Protein AF-A0A2C6BKM5-F1 (afdb_monomer_lite)

pLDDT: mean 76.79, std 16.92, range [28.39, 97.19]

Structure (mmCIF, N/CA/C/O backbone):
data_AF-A0A2C6BKM5-F1
#
_entry.id   AF-A0A2C6BKM5-F1
#
loop_
_atom_site.group_PDB
_atom_site.id
_atom_site.type_symbol
_atom_site.label_atom_id
_atom_site.label_alt_id
_atom_site.label_comp_id
_atom_site.label_asym_id
_atom_site.label_entity_id
_atom_site.label_seq_id
_atom_site.pdbx_PDB_ins_code
_atom_site.Cartn_x
_atom_site.Cartn_y
_atom_site.Cartn_z
_atom_site.occupancy
_atom_site.B_iso_or_equiv
_atom_site.auth_seq_id
_atom_site.auth_comp_id
_atom_site.auth_asym_id
_atom_site.auth_atom_id
_atom_site.pdbx_PDB_model_num
ATOM 1 N N . MET A 1 1 ? 3.380 -10.364 4.685 1.00 28.39 1 MET A N 1
ATOM 2 C CA . MET A 1 1 ? 2.952 -9.059 5.226 1.00 28.39 1 MET A CA 1
ATOM 3 C C . MET A 1 1 ? 2.942 -8.086 4.066 1.00 28.39 1 MET A C 1
ATOM 5 O O . MET A 1 1 ? 3.994 -7.885 3.470 1.00 28.39 1 MET A O 1
ATOM 9 N N . ILE A 1 2 ? 1.762 -7.635 3.652 1.00 31.97 2 ILE A N 1
ATOM 10 C CA . ILE A 1 2 ? 1.596 -6.696 2.537 1.00 31.97 2 ILE A CA 1
ATOM 11 C C . ILE A 1 2 ? 1.411 -5.321 3.158 1.00 31.97 2 ILE A C 1
ATOM 13 O O . ILE A 1 2 ? 0.689 -5.175 4.141 1.00 31.97 2 ILE A O 1
ATOM 17 N N . PHE A 1 3 ? 2.166 -4.357 2.654 1.00 39.88 3 PHE A N 1
ATOM 18 C CA . PHE A 1 3 ? 2.299 -3.039 3.244 1.00 39.88 3 PHE A CA 1
ATOM 19 C C . PHE A 1 3 ? 1.402 -2.068 2.481 1.00 39.88 3 PHE A C 1
ATOM 21 O O . PHE A 1 3 ? 1.602 -1.851 1.289 1.00 39.88 3 PHE A O 1
ATOM 28 N N . LEU A 1 4 ? 0.394 -1.523 3.165 1.00 42.97 4 LEU A N 1
ATOM 29 C CA . LEU A 1 4 ? -0.419 -0.413 2.671 1.00 42.97 4 LEU A CA 1
ATOM 30 C C . LEU A 1 4 ? 0.480 0.822 2.536 1.00 42.97 4 LEU A C 1
ATOM 32 O O . LEU A 1 4 ? 0.843 1.439 3.537 1.00 42.97 4 LEU A O 1
ATOM 36 N N . HIS A 1 5 ? 0.843 1.177 1.308 1.00 40.72 5 HIS A N 1
ATOM 37 C CA . HIS A 1 5 ? 1.434 2.475 1.009 1.00 40.72 5 HIS A CA 1
ATOM 38 C C . HIS A 1 5 ? 0.288 3.459 0.735 1.00 40.72 5 HIS A C 1
ATOM 40 O O . HIS A 1 5 ? -0.560 3.195 -0.106 1.00 40.72 5 HIS A O 1
ATOM 46 N N . HIS A 1 6 ? 0.271 4.565 1.484 1.00 43.09 6 HIS A N 1
ATOM 47 C CA . HIS A 1 6 ? -0.683 5.684 1.421 1.00 43.09 6 HIS A CA 1
ATOM 48 C C . HIS A 1 6 ? -2.061 5.527 2.101 1.00 43.09 6 HIS A C 1
ATOM 50 O O . HIS A 1 6 ? -3.111 5.526 1.471 1.00 43.09 6 HIS A O 1
ATOM 56 N N . ILE A 1 7 ? -2.067 5.613 3.439 1.00 49.09 7 ILE A N 1
ATOM 57 C CA . ILE A 1 7 ? -3.109 6.361 4.175 1.00 49.09 7 ILE A CA 1
ATOM 58 C C . ILE A 1 7 ? -2.409 7.596 4.757 1.00 49.09 7 ILE A C 1
ATOM 60 O O . ILE A 1 7 ? -1.997 7.616 5.912 1.00 49.09 7 ILE A O 1
ATOM 64 N N . THR A 1 8 ? -2.149 8.607 3.927 1.00 42.31 8 THR A N 1
ATOM 65 C CA . THR A 1 8 ? -1.149 9.651 4.232 1.00 42.31 8 THR A CA 1
ATOM 66 C C . THR A 1 8 ? -1.538 10.687 5.288 1.00 42.31 8 THR A C 1
ATOM 68 O O . THR A 1 8 ? -0.750 11.593 5.541 1.00 42.31 8 THR A O 1
ATOM 71 N N . HIS A 1 9 ? -2.694 10.595 5.951 1.00 49.69 9 HIS A N 1
ATOM 72 C CA . HIS A 1 9 ? -3.070 11.587 6.963 1.00 49.69 9 HIS A CA 1
ATOM 73 C C . HIS A 1 9 ? -3.798 10.955 8.148 1.00 49.69 9 HIS A C 1
ATOM 75 O O . HIS A 1 9 ? -4.810 10.284 7.978 1.00 49.69 9 HIS A O 1
ATOM 81 N N . ILE A 1 10 ? -3.333 11.236 9.369 1.00 51.50 10 ILE A N 1
ATOM 82 C CA . ILE A 1 10 ? -4.006 10.844 10.622 1.00 51.50 10 ILE A CA 1
ATOM 83 C C . ILE A 1 10 ? -5.462 11.347 10.684 1.00 51.50 10 ILE A C 1
ATOM 85 O O . ILE A 1 10 ? -6.332 10.677 11.230 1.00 51.50 10 ILE A O 1
ATOM 89 N N . ASN A 1 11 ? -5.752 12.469 10.020 1.00 55.19 11 ASN A N 1
ATOM 90 C CA . ASN A 1 11 ? -7.106 13.005 9.859 1.00 55.19 11 ASN A CA 1
ATOM 91 C C . ASN A 1 11 ? -8.017 12.072 9.038 1.00 55.19 11 ASN A C 1
ATOM 93 O O . ASN A 1 11 ? -9.227 12.037 9.253 1.00 55.19 11 ASN A O 1
ATOM 97 N N . ASN A 1 12 ? -7.447 11.274 8.129 1.00 63.41 12 ASN A N 1
ATOM 98 C CA . ASN A 1 12 ? -8.197 10.266 7.381 1.00 63.41 12 ASN A CA 1
ATOM 99 C C . ASN A 1 12 ? -8.511 9.049 8.254 1.00 63.41 12 ASN A C 1
ATOM 101 O O . ASN A 1 12 ? -9.578 8.467 8.090 1.00 63.41 12 ASN A O 1
ATOM 105 N N . LEU A 1 13 ? -7.641 8.700 9.212 1.00 68.38 13 LEU A N 1
ATOM 106 C CA . LEU A 1 13 ? -7.896 7.601 10.145 1.00 68.38 13 LEU A CA 1
ATOM 107 C C . LEU A 1 13 ? -9.138 7.875 10.999 1.00 68.38 13 LEU A C 1
ATOM 109 O O . LEU A 1 13 ? -9.979 6.998 11.147 1.00 68.38 13 LEU A O 1
ATOM 113 N N . GLU A 1 14 ? -9.312 9.099 11.502 1.00 70.50 14 GLU A N 1
ATOM 114 C CA . GLU A 1 14 ? -10.520 9.450 12.257 1.00 70.50 14 GLU A CA 1
ATOM 115 C C . GLU A 1 14 ? -11.792 9.313 11.405 1.00 70.50 14 GLU A C 1
ATOM 117 O O . GLU A 1 14 ? -12.795 8.773 11.872 1.00 70.50 14 GLU A O 1
ATOM 122 N N . ASN A 1 15 ? -11.754 9.754 10.145 1.00 66.75 15 ASN A N 1
ATOM 123 C CA . ASN A 1 15 ? -12.884 9.606 9.226 1.00 66.75 15 ASN A CA 1
ATOM 124 C C . ASN A 1 15 ? -13.173 8.136 8.886 1.00 66.75 15 ASN A C 1
ATOM 126 O O . ASN A 1 15 ? -14.339 7.754 8.788 1.00 66.75 15 ASN A O 1
ATOM 130 N N . ILE A 1 16 ? -12.134 7.309 8.746 1.00 68.56 16 ILE A N 1
ATOM 131 C CA . ILE A 1 16 ? -12.261 5.860 8.555 1.00 68.56 16 ILE A CA 1
ATOM 132 C C . ILE A 1 16 ? -12.955 5.227 9.765 1.00 68.56 16 ILE A C 1
ATOM 134 O O . ILE A 1 16 ? -13.928 4.502 9.589 1.00 68.56 16 ILE A O 1
ATOM 138 N N . LEU A 1 17 ? -12.517 5.549 10.985 1.00 67.75 17 LEU A N 1
ATOM 139 C CA . LEU A 1 17 ? -13.084 4.989 12.216 1.00 67.75 17 LEU A CA 1
ATOM 140 C C . LEU A 1 17 ? -14.539 5.430 12.445 1.00 67.75 17 LEU A C 1
ATOM 142 O O . LEU A 1 17 ? -15.365 4.612 12.842 1.00 67.75 17 LEU A O 1
ATOM 146 N N . LYS A 1 18 ? -14.879 6.693 12.138 1.00 67.44 18 LYS A N 1
ATOM 147 C CA . LYS A 1 18 ? -16.259 7.216 12.214 1.00 67.44 18 LYS A CA 1
ATOM 148 C C . LYS A 1 18 ? -17.216 6.488 11.270 1.00 67.44 18 LYS A C 1
ATOM 150 O O . LYS A 1 18 ? -18.336 6.168 11.657 1.00 67.44 18 LYS A O 1
ATOM 155 N N . ASN A 1 19 ? -16.787 6.251 10.031 1.00 61.44 19 ASN A N 1
ATOM 156 C CA . ASN A 1 19 ? -17.624 5.632 8.999 1.00 61.44 19 ASN A CA 1
ATOM 157 C C . ASN A 1 19 ? -17.571 4.093 9.031 1.00 61.44 19 ASN A C 1
ATOM 159 O O . ASN A 1 19 ? -18.474 3.437 8.516 1.00 61.44 19 ASN A O 1
ATOM 163 N N . GLY A 1 20 ? -16.551 3.534 9.692 1.00 54.81 20 GLY A N 1
ATOM 164 C CA . GLY A 1 20 ? -16.269 2.114 9.909 1.00 54.81 20 GLY A CA 1
ATOM 165 C C . GLY A 1 20 ? -17.345 1.316 10.658 1.00 54.81 20 GLY A C 1
ATOM 166 O O . GLY A 1 20 ? -17.342 0.098 10.608 1.00 54.81 20 GLY A O 1
ATOM 167 N N . LEU A 1 21 ? -18.281 1.969 11.351 1.00 51.16 21 LEU A N 1
ATOM 168 C CA . LEU A 1 21 ? -19.129 1.356 12.390 1.00 51.16 21 LEU A CA 1
ATOM 169 C C . LEU A 1 21 ? -20.391 0.602 11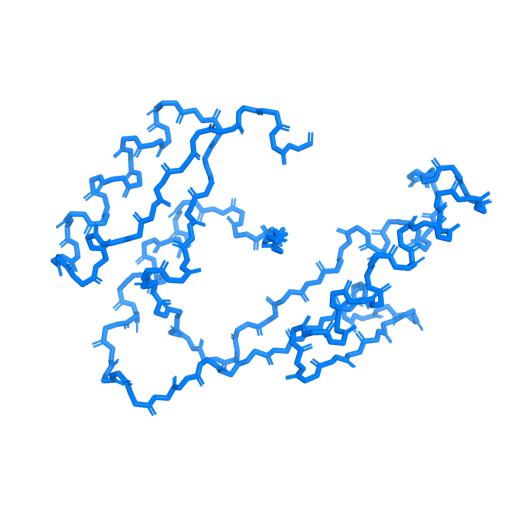.899 1.00 51.16 21 LEU A C 1
ATOM 171 O O . LEU A 1 21 ? -21.318 0.386 12.679 1.00 51.16 21 LEU A O 1
ATOM 175 N N . LYS A 1 22 ? -20.496 0.198 10.625 1.00 48.81 22 LYS A N 1
ATOM 176 C CA . LYS A 1 22 ? -21.695 -0.521 10.122 1.00 48.81 22 LYS A CA 1
ATOM 177 C C . LYS A 1 22 ? -21.523 -2.041 10.119 1.00 48.81 22 LYS A C 1
ATOM 179 O O . LYS A 1 22 ? -20.432 -2.546 9.993 1.00 48.81 22 LYS A O 1
ATOM 184 N N . SER A 1 23 ? -22.612 -2.790 10.281 1.00 43.78 23 SER A N 1
ATOM 185 C CA . SER A 1 23 ? -22.639 -4.250 10.492 1.00 43.78 23 SER A CA 1
ATOM 186 C C . SER A 1 23 ? -21.594 -5.079 9.716 1.00 43.78 23 SER A C 1
ATOM 188 O O . SER A 1 23 ? -21.528 -5.018 8.490 1.00 43.78 23 SER A O 1
ATOM 190 N N . ARG A 1 24 ? -20.894 -5.931 10.475 1.00 46.12 24 ARG A N 1
ATOM 191 C CA . ARG A 1 24 ? -19.834 -6.933 10.205 1.00 46.12 24 ARG A CA 1
ATOM 192 C C . ARG A 1 24 ? -19.990 -7.902 9.005 1.00 46.12 24 ARG A C 1
ATOM 194 O O . ARG A 1 24 ? -19.316 -8.927 8.983 1.00 46.12 24 ARG A O 1
ATOM 201 N N . LEU A 1 25 ? -20.900 -7.662 8.061 1.00 42.50 25 LEU A N 1
ATOM 202 C CA . LEU A 1 25 ? -21.397 -8.673 7.114 1.00 42.50 25 LEU A CA 1
ATOM 203 C C . LEU A 1 25 ? -20.869 -8.562 5.677 1.00 42.50 25 LEU A C 1
ATOM 205 O O . LEU A 1 25 ? -21.127 -9.457 4.880 1.00 42.50 25 LEU A O 1
ATOM 209 N N . GLU A 1 26 ? -20.087 -7.537 5.340 1.00 51.28 26 GLU A N 1
ATOM 210 C CA . GLU A 1 26 ? -19.512 -7.403 3.999 1.00 51.28 26 GLU A CA 1
ATOM 211 C C . GLU A 1 26 ? -17.990 -7.319 4.087 1.00 51.28 26 GLU A C 1
ATOM 213 O O . GLU A 1 26 ? -17.416 -6.265 4.355 1.00 51.28 26 GLU A O 1
ATOM 218 N N . LYS A 1 27 ? -17.332 -8.465 3.879 1.00 55.44 27 LYS A N 1
ATOM 219 C CA . LYS A 1 27 ? -15.873 -8.542 3.778 1.00 55.44 27 LYS A CA 1
ATOM 220 C C . LYS A 1 27 ? -15.414 -7.609 2.648 1.00 55.44 27 LYS A C 1
ATOM 222 O O . LYS A 1 27 ? -16.058 -7.535 1.603 1.00 55.44 27 LYS A O 1
ATOM 227 N N . TYR A 1 28 ? -14.359 -6.852 2.923 1.00 62.22 28 TYR A N 1
ATOM 228 C CA . TYR A 1 28 ? -13.877 -5.693 2.171 1.00 62.22 28 TYR A CA 1
ATOM 229 C C . TYR A 1 28 ? -14.003 -5.818 0.644 1.00 62.22 28 TYR A C 1
ATOM 231 O O . TYR A 1 28 ? -13.489 -6.762 0.051 1.00 62.22 28 TYR A O 1
ATOM 239 N N . SER A 1 29 ? -14.630 -4.829 -0.001 1.00 69.44 29 SER A N 1
ATOM 240 C CA . SER A 1 29 ? -14.529 -4.663 -1.455 1.00 69.44 29 SER A CA 1
ATOM 241 C C . SER A 1 29 ? -13.320 -3.779 -1.735 1.00 69.44 29 SER A C 1
ATOM 243 O O . SER A 1 29 ? -13.351 -2.577 -1.464 1.00 69.44 29 SER A O 1
ATOM 245 N N . MET A 1 30 ? -12.236 -4.396 -2.196 1.00 77.81 30 MET A N 1
ATOM 246 C CA . MET A 1 30 ? -10.988 -3.719 -2.534 1.00 77.81 30 MET A CA 1
ATOM 247 C C . MET A 1 30 ? -10.665 -3.941 -4.004 1.00 77.81 30 MET A C 1
ATOM 249 O O . MET A 1 30 ? -10.961 -5.002 -4.546 1.00 77.81 30 MET A O 1
ATOM 253 N N . LYS A 1 31 ? -10.030 -2.948 -4.618 1.00 83.62 31 LYS A N 1
ATOM 254 C CA . LYS A 1 31 ? -9.351 -3.072 -5.905 1.00 83.62 31 LYS A CA 1
ATOM 255 C C . LYS A 1 31 ? -7.883 -2.756 -5.718 1.00 83.62 31 LYS A C 1
ATOM 257 O O . LYS A 1 31 ? -7.539 -1.859 -4.948 1.00 83.62 31 LYS A O 1
ATOM 262 N N . TYR A 1 32 ? -7.033 -3.482 -6.421 1.00 88.44 32 TYR A N 1
ATOM 263 C CA . TYR A 1 32 ? -5.592 -3.316 -6.326 1.00 88.44 32 TYR A CA 1
ATOM 264 C C . TYR A 1 32 ? -5.067 -2.849 -7.676 1.00 88.44 32 TYR A C 1
ATOM 266 O O . TYR A 1 32 ? -5.312 -3.494 -8.690 1.00 88.44 32 TYR A O 1
ATOM 274 N N . PHE A 1 33 ? -4.348 -1.736 -7.685 1.00 90.81 33 PHE A N 1
ATOM 275 C CA . PHE A 1 33 ? -3.768 -1.139 -8.877 1.00 90.81 33 PHE A CA 1
ATOM 276 C C . PHE A 1 33 ? -2.258 -1.212 -8.749 1.00 90.81 33 PHE A C 1
ATOM 278 O O . PHE A 1 33 ? -1.648 -0.591 -7.880 1.00 90.81 33 PHE A O 1
ATOM 285 N N . LEU A 1 34 ? -1.651 -2.023 -9.601 1.00 92.88 34 LEU A N 1
ATOM 286 C CA . LEU A 1 34 ? -0.223 -1.970 -9.831 1.00 92.88 34 LEU A CA 1
ATOM 287 C C . LEU A 1 34 ? 0.030 -0.834 -10.820 1.00 92.88 34 LEU A C 1
ATOM 289 O O . LEU A 1 34 ? -0.614 -0.790 -11.870 1.00 92.88 34 LEU A O 1
ATOM 293 N N . TYR A 1 35 ? 0.972 0.047 -10.484 1.00 93.44 35 TYR A N 1
ATOM 294 C CA . TYR A 1 35 ? 1.141 1.371 -11.090 1.00 93.44 35 TYR A CA 1
ATOM 295 C C . TYR A 1 35 ? -0.030 2.328 -10.804 1.00 93.44 35 TYR A C 1
ATOM 297 O O . TYR A 1 35 ? -1.091 1.915 -10.334 1.00 93.44 35 TYR A O 1
ATOM 305 N N . HIS A 1 36 ? 0.165 3.618 -11.088 1.00 86.44 36 HIS A N 1
ATOM 306 C CA . HIS A 1 36 ? -0.874 4.627 -10.887 1.00 86.44 36 HIS A CA 1
ATOM 307 C C . HIS A 1 36 ? -2.134 4.301 -11.728 1.00 86.44 36 HIS A C 1
ATOM 309 O O . HIS A 1 36 ? -1.999 3.904 -12.890 1.00 86.44 36 HIS A O 1
ATOM 315 N N . PRO A 1 37 ? -3.366 4.512 -11.222 1.00 86.06 37 PRO A N 1
ATOM 316 C CA . PRO A 1 37 ? -4.597 4.112 -11.921 1.00 86.06 37 PRO A CA 1
ATOM 317 C C . PRO A 1 37 ? -4.820 4.727 -13.312 1.00 86.06 37 PRO A C 1
ATOM 319 O O . PRO A 1 37 ? -5.484 4.132 -14.153 1.00 86.06 37 PRO A O 1
ATOM 322 N N . ILE A 1 38 ? -4.277 5.921 -13.574 1.00 87.62 38 ILE A N 1
ATOM 323 C CA . ILE A 1 38 ? -4.362 6.577 -14.900 1.00 87.62 38 ILE A CA 1
ATOM 324 C C . ILE A 1 38 ? -3.155 6.275 -15.805 1.00 87.62 38 ILE A C 1
ATOM 326 O O . ILE A 1 38 ? -3.052 6.817 -16.904 1.00 87.62 38 ILE A O 1
ATOM 330 N N . SER A 1 39 ? -2.219 5.454 -15.329 1.00 89.00 39 SER A N 1
ATOM 331 C CA . SER A 1 39 ? -0.996 5.111 -16.047 1.00 89.00 39 SER A CA 1
ATOM 332 C C . SER A 1 39 ? -1.280 4.211 -17.243 1.00 89.00 39 SER A C 1
ATOM 334 O O . SER A 1 39 ? -2.116 3.312 -17.165 1.00 89.00 39 SER A O 1
ATOM 336 N N . SER A 1 40 ? -0.493 4.339 -18.313 1.00 92.19 40 SER A N 1
ATOM 337 C CA . SER A 1 40 ? -0.487 3.344 -19.397 1.00 92.19 40 SER A CA 1
ATOM 338 C C . SER A 1 40 ? 0.027 1.971 -18.945 1.00 92.19 40 SER A C 1
ATOM 340 O O . SER A 1 40 ? -0.213 0.981 -19.627 1.00 92.19 40 SER A O 1
ATOM 342 N N . TYR A 1 41 ? 0.742 1.914 -17.816 1.00 89.50 41 TYR A N 1
ATOM 343 C CA . TYR A 1 41 ? 1.261 0.682 -17.212 1.00 89.50 41 TYR A CA 1
ATOM 344 C C . TYR A 1 41 ? 0.275 0.022 -16.238 1.00 89.50 41 TYR A C 1
ATOM 346 O O . TYR A 1 41 ? 0.591 -1.027 -15.675 1.00 89.50 41 TYR A O 1
ATOM 354 N N . CYS A 1 42 ? -0.887 0.642 -16.002 1.00 92.88 42 CYS A N 1
ATOM 355 C CA . CYS A 1 42 ? -1.811 0.216 -14.963 1.00 92.88 42 CYS A CA 1
ATOM 356 C C . CYS A 1 42 ? -2.261 -1.235 -15.163 1.00 92.88 42 CYS A C 1
ATOM 358 O O . CYS A 1 42 ? -2.690 -1.636 -16.246 1.00 92.88 42 CYS A O 1
ATOM 360 N N . MET A 1 43 ? -2.187 -2.010 -14.084 1.00 94.44 43 MET A N 1
ATOM 361 C CA . MET A 1 43 ? -2.774 -3.340 -14.001 1.00 94.44 43 MET A CA 1
ATOM 362 C C . MET A 1 43 ? -3.684 -3.404 -12.779 1.00 94.44 43 MET A C 1
ATOM 364 O O . MET A 1 43 ? -3.240 -3.185 -11.652 1.00 94.44 43 MET A O 1
ATOM 368 N N . GLU A 1 44 ? -4.951 -3.724 -13.013 1.00 94.19 44 GLU A N 1
ATOM 369 C CA . GLU A 1 44 ? -5.957 -3.900 -11.970 1.00 94.19 44 GLU A CA 1
ATOM 370 C C . GLU A 1 44 ? -6.064 -5.376 -11.56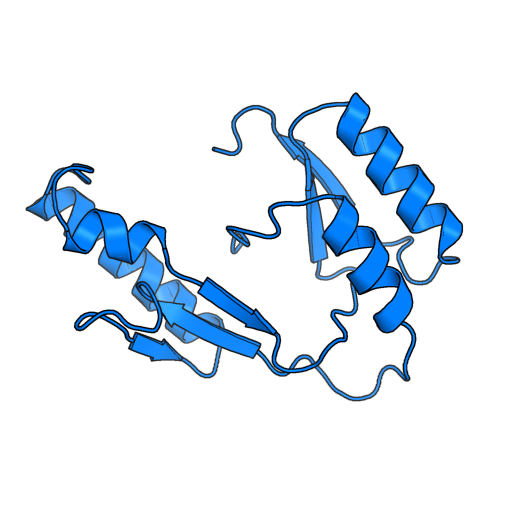4 1.00 94.19 44 GLU A C 1
ATOM 372 O O . GLU A 1 44 ? -6.005 -6.271 -12.409 1.00 94.19 44 GLU A O 1
ATOM 377 N N . PHE A 1 45 ? -6.244 -5.622 -10.269 1.00 90.69 45 PHE 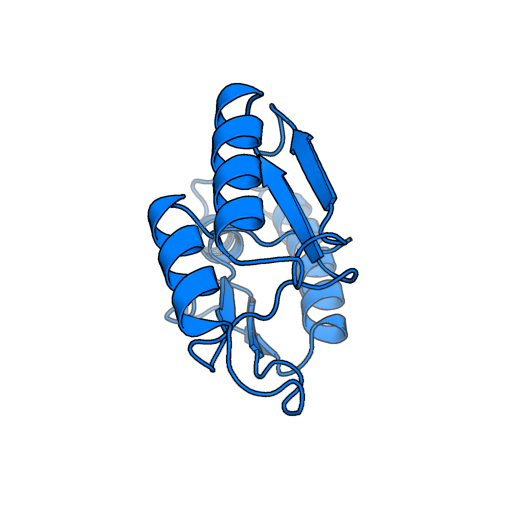A N 1
ATOM 378 C CA . PHE A 1 45 ? -6.482 -6.943 -9.698 1.00 90.69 45 PHE A CA 1
ATOM 379 C C . PHE A 1 45 ? -7.689 -6.905 -8.759 1.00 90.69 45 PHE A C 1
ATOM 381 O O . PHE A 1 45 ? -7.886 -5.939 -8.016 1.00 90.69 45 PHE A O 1
ATOM 388 N N . ASP A 1 46 ? -8.439 -8.009 -8.737 1.00 85.88 46 ASP A N 1
ATOM 389 C CA . ASP A 1 46 ? -9.602 -8.207 -7.859 1.00 85.88 46 ASP A CA 1
ATOM 390 C C . ASP A 1 46 ? -9.243 -8.873 -6.521 1.00 85.88 46 ASP A C 1
ATOM 392 O O . ASP A 1 46 ? -10.065 -8.936 -5.605 1.00 85.88 46 ASP A O 1
ATOM 396 N N . ASN A 1 47 ? -8.022 -9.400 -6.387 1.00 85.00 47 ASN A N 1
ATOM 397 C CA . ASN A 1 47 ? -7.578 -10.076 -5.174 1.00 85.00 47 ASN A CA 1
ATOM 398 C C . ASN A 1 47 ? -6.131 -9.732 -4.799 1.00 85.00 47 ASN A C 1
ATOM 400 O O . ASN A 1 47 ? -5.281 -9.408 -5.631 1.00 85.00 47 ASN A O 1
ATOM 404 N N . LEU A 1 48 ? -5.870 -9.825 -3.497 1.00 83.12 48 LEU A N 1
ATOM 405 C CA . LEU A 1 48 ? -4.605 -9.447 -2.883 1.00 83.12 48 LEU A CA 1
ATOM 406 C C . LEU A 1 48 ? -3.451 -10.391 -3.245 1.00 83.12 48 LEU A C 1
ATOM 408 O O . LEU A 1 48 ? -2.298 -9.957 -3.273 1.00 83.12 48 LEU A O 1
ATOM 412 N N . GLU A 1 49 ? -3.740 -11.673 -3.459 1.00 86.38 49 GLU A N 1
ATOM 413 C CA . GLU A 1 49 ? -2.727 -12.697 -3.715 1.00 86.38 49 GLU A CA 1
ATOM 414 C C . GLU A 1 49 ? -2.041 -12.449 -5.058 1.00 86.38 49 GLU A C 1
ATOM 416 O O . GLU A 1 49 ? -0.816 -12.283 -5.096 1.00 86.38 49 GLU A O 1
ATOM 421 N N . ASP A 1 50 ? -2.832 -12.291 -6.119 1.00 91.56 50 ASP A N 1
ATOM 422 C CA . ASP A 1 50 ? -2.341 -12.021 -7.469 1.00 91.56 50 ASP A CA 1
ATOM 423 C C . ASP A 1 50 ? -1.611 -10.681 -7.540 1.00 91.56 50 ASP A C 1
ATOM 425 O O . ASP A 1 50 ? -0.484 -10.607 -8.045 1.00 91.56 50 ASP A O 1
ATOM 429 N N . PHE A 1 51 ? -2.199 -9.635 -6.946 1.00 91.94 51 PHE A N 1
ATOM 430 C CA . PHE A 1 51 ? -1.545 -8.333 -6.830 1.00 91.94 51 PHE A CA 1
ATOM 431 C C . PHE A 1 51 ? -0.178 -8.460 -6.152 1.00 91.94 51 PHE A C 1
ATOM 433 O O . PHE A 1 51 ? 0.823 -7.951 -6.650 1.00 91.94 51 PHE A O 1
ATOM 440 N N . SER A 1 52 ? -0.102 -9.175 -5.028 1.00 87.62 52 SER A N 1
ATOM 441 C CA . SER A 1 52 ? 1.134 -9.300 -4.249 1.00 87.62 52 SER A CA 1
ATOM 442 C C . SER A 1 52 ? 2.209 -10.100 -4.967 1.00 87.62 52 SER A C 1
ATOM 444 O O . SER A 1 52 ? 3.396 -9.780 -4.850 1.00 87.62 52 SER A O 1
ATOM 446 N N . ALA A 1 53 ? 1.817 -11.151 -5.687 1.00 91.69 53 ALA A N 1
ATOM 447 C CA . ALA A 1 53 ? 2.729 -11.921 -6.517 1.00 91.69 53 ALA A CA 1
ATOM 448 C C . ALA A 1 53 ? 3.305 -11.038 -7.631 1.00 91.69 53 ALA A C 1
ATOM 450 O O . ALA A 1 53 ? 4.531 -10.942 -7.774 1.00 91.69 53 ALA A O 1
ATOM 451 N N . LYS A 1 54 ? 2.438 -10.317 -8.354 1.00 95.25 54 LYS A N 1
ATOM 452 C CA . LYS A 1 54 ? 2.856 -9.454 -9.459 1.00 95.25 54 LYS A CA 1
ATOM 453 C C . LYS A 1 54 ? 3.696 -8.273 -8.979 1.00 95.25 54 LYS A C 1
ATOM 455 O O . LYS A 1 54 ? 4.774 -8.051 -9.525 1.00 95.25 54 LYS A O 1
ATOM 460 N N . PHE A 1 55 ? 3.286 -7.595 -7.909 1.00 93.06 55 PHE A N 1
ATOM 461 C CA . PHE A 1 55 ? 4.020 -6.479 -7.308 1.00 93.06 55 PHE A CA 1
ATOM 462 C C . PHE A 1 55 ? 5.461 -6.865 -6.957 1.00 93.06 55 PHE A C 1
ATOM 464 O O . PHE A 1 55 ? 6.398 -6.139 -7.287 1.00 93.06 55 PHE A O 1
ATOM 471 N N . LYS A 1 56 ? 5.666 -8.035 -6.331 1.00 93.50 56 LYS A N 1
ATOM 472 C CA . LYS A 1 56 ? 7.014 -8.540 -6.025 1.00 93.50 56 LYS A CA 1
ATOM 473 C C . LYS A 1 56 ? 7.825 -8.776 -7.293 1.00 93.50 56 LYS A C 1
ATOM 475 O O . LYS A 1 56 ? 8.967 -8.334 -7.364 1.00 93.50 56 LYS A O 1
ATOM 480 N N . SER A 1 57 ? 7.246 -9.450 -8.287 1.00 95.62 57 SER A N 1
ATOM 481 C CA . SER A 1 57 ? 7.957 -9.720 -9.539 1.00 95.62 57 SER A CA 1
ATOM 482 C C . SER A 1 57 ? 8.329 -8.443 -10.297 1.00 95.62 57 SER A C 1
ATOM 484 O O . SER A 1 57 ? 9.453 -8.348 -10.791 1.00 95.62 57 SER A O 1
ATOM 486 N N . GLU A 1 58 ? 7.443 -7.441 -10.324 1.00 95.56 58 GLU A N 1
ATOM 487 C CA . GLU A 1 58 ? 7.713 -6.174 -11.003 1.00 95.56 58 GLU A CA 1
ATOM 488 C C . GLU A 1 58 ? 8.745 -5.336 -10.269 1.00 95.56 58 GLU A C 1
ATOM 490 O O . GLU A 1 58 ? 9.646 -4.797 -10.903 1.00 95.56 58 GLU A O 1
ATOM 495 N N . LYS A 1 59 ? 8.709 -5.304 -8.933 1.00 93.38 59 LYS A N 1
ATOM 496 C CA . LYS A 1 59 ? 9.763 -4.655 -8.149 1.00 93.38 59 LYS A CA 1
ATOM 497 C C . LYS A 1 59 ? 11.144 -5.200 -8.511 1.00 93.38 59 LYS A C 1
ATOM 499 O O . LYS A 1 59 ? 12.076 -4.428 -8.728 1.00 93.38 59 LYS A O 1
ATOM 504 N N . GLU A 1 60 ? 11.274 -6.523 -8.595 1.00 95.50 60 GLU A N 1
ATOM 505 C CA . GLU A 1 60 ? 12.539 -7.162 -8.959 1.00 95.50 60 GLU A CA 1
ATOM 506 C C . GLU A 1 60 ? 12.934 -6.878 -10.413 1.00 95.50 60 GLU A C 1
ATOM 508 O O . GLU A 1 60 ? 14.119 -6.691 -10.692 1.00 95.50 60 GLU A O 1
ATOM 513 N N . ARG A 1 61 ? 11.975 -6.809 -11.347 1.00 96.88 61 ARG A N 1
ATOM 514 C CA . ARG A 1 61 ? 12.262 -6.412 -12.733 1.00 96.88 61 ARG A CA 1
ATOM 515 C C . ARG A 1 61 ? 12.758 -4.970 -12.808 1.00 96.88 61 ARG A C 1
ATOM 517 O O . ARG A 1 61 ? 13.841 -4.746 -13.335 1.00 96.88 61 ARG A O 1
ATOM 524 N N . LEU A 1 62 ? 12.029 -4.021 -12.225 1.00 95.88 62 LEU A N 1
ATOM 525 C CA . LEU A 1 62 ? 12.382 -2.598 -12.232 1.00 95.88 62 LEU A CA 1
ATOM 526 C C . LEU A 1 62 ? 13.728 -2.333 -11.554 1.00 95.88 62 LEU A C 1
ATOM 528 O O . LEU A 1 62 ? 14.479 -1.457 -11.978 1.00 95.88 62 LEU A O 1
ATOM 532 N N . LYS A 1 63 ? 14.067 -3.115 -10.524 1.00 94.19 63 LYS A N 1
ATOM 533 C CA . LYS A 1 63 ? 15.395 -3.077 -9.911 1.00 94.19 63 LYS A CA 1
ATOM 534 C C . LYS A 1 63 ? 16.486 -3.580 -10.861 1.00 94.19 63 LYS A C 1
ATOM 536 O O . LYS A 1 63 ? 17.547 -2.977 -10.920 1.00 94.19 63 LYS A O 1
ATOM 541 N N . ARG A 1 64 ? 16.255 -4.661 -11.611 1.00 96.88 64 ARG A N 1
ATOM 542 C CA . ARG A 1 64 ? 17.241 -5.170 -12.583 1.00 96.88 64 ARG A CA 1
ATOM 543 C C . ARG A 1 64 ? 17.408 -4.263 -13.801 1.00 96.88 64 ARG A C 1
ATOM 545 O O . ARG A 1 64 ? 18.521 -4.123 -14.288 1.00 96.88 64 ARG A O 1
ATOM 552 N N . GLU A 1 65 ? 16.315 -3.703 -14.310 1.00 97.19 65 GLU A N 1
ATOM 553 C CA . GLU A 1 65 ? 16.306 -2.958 -15.576 1.00 97.19 65 GLU A CA 1
ATOM 554 C C . GLU A 1 65 ? 16.657 -1.483 -15.403 1.00 97.19 65 GLU A C 1
ATOM 556 O O . GLU A 1 65 ? 17.308 -0.902 -16.269 1.00 97.19 65 GLU A O 1
ATOM 561 N N . TYR A 1 66 ? 16.251 -0.884 -14.284 1.00 95.75 66 TYR A N 1
ATOM 562 C CA . TYR A 1 66 ? 16.363 0.557 -14.071 1.00 95.75 66 TYR A CA 1
ATOM 563 C C . TYR A 1 66 ? 17.084 0.921 -12.777 1.00 95.75 66 TYR A C 1
ATOM 565 O O . TYR A 1 66 ? 17.082 2.090 -12.418 1.00 95.75 66 TYR A O 1
ATOM 573 N N . ASP A 1 67 ? 17.633 -0.048 -12.035 1.00 94.06 67 ASP A N 1
ATOM 574 C CA . ASP A 1 67 ? 18.180 0.156 -10.680 1.00 94.06 67 ASP A CA 1
ATOM 575 C C . ASP A 1 67 ? 17.193 0.865 -9.734 1.00 94.06 67 ASP A C 1
ATOM 577 O O . ASP A 1 67 ? 17.556 1.530 -8.767 1.00 94.06 67 ASP A O 1
ATOM 581 N N . PHE A 1 68 ? 15.895 0.735 -10.035 1.00 89.06 68 PHE A N 1
ATOM 582 C CA . PHE A 1 68 ? 14.840 1.469 -9.348 1.00 89.06 68 PHE A CA 1
ATOM 583 C C . PHE A 1 68 ? 15.059 3.005 -9.355 1.00 89.06 68 PHE A C 1
ATOM 585 O O . PHE A 1 68 ? 14.635 3.695 -8.420 1.00 89.06 68 PHE A O 1
ATOM 592 N N . ASP A 1 69 ? 15.690 3.528 -10.418 1.00 91.44 69 ASP A N 1
ATOM 593 C CA . ASP A 1 69 ? 15.963 4.949 -10.652 1.00 91.44 69 ASP A CA 1
ATOM 594 C C . ASP A 1 69 ? 14.662 5.747 -10.713 1.00 91.44 69 ASP A C 1
ATOM 596 O O . ASP A 1 69 ? 13.796 5.535 -11.564 1.00 91.44 69 ASP A O 1
ATOM 600 N N . TYR A 1 70 ? 14.548 6.718 -9.812 1.00 87.31 70 TYR A N 1
ATOM 601 C CA . TYR A 1 70 ? 13.376 7.568 -9.711 1.00 87.31 70 TYR A CA 1
ATOM 602 C C . TYR A 1 70 ? 13.210 8.512 -10.904 1.00 87.31 70 TYR A C 1
ATOM 604 O O . TYR A 1 70 ? 12.146 9.093 -11.050 1.00 87.31 70 TYR A O 1
ATOM 612 N N . ASN A 1 71 ? 14.207 8.692 -11.771 1.00 92.69 71 ASN A N 1
ATOM 613 C CA . ASN A 1 71 ? 14.030 9.461 -13.004 1.00 92.69 71 ASN A CA 1
ATOM 614 C C . ASN A 1 71 ? 13.268 8.680 -14.082 1.00 92.69 71 ASN A C 1
ATOM 616 O O . ASN A 1 71 ? 12.677 9.297 -14.971 1.00 92.69 71 ASN A O 1
ATOM 620 N N . ASN A 1 72 ? 13.217 7.349 -13.981 1.00 95.38 72 ASN A N 1
ATOM 621 C CA . ASN A 1 72 ? 12.450 6.510 -14.889 1.00 95.38 72 ASN A CA 1
ATOM 622 C C . ASN A 1 72 ? 10.941 6.635 -14.601 1.00 95.38 72 ASN A C 1
ATOM 624 O O . ASN A 1 72 ? 10.492 6.456 -13.467 1.00 95.38 72 ASN A O 1
ATOM 628 N N . GLN A 1 73 ? 10.145 6.933 -15.635 1.00 94.75 73 GLN A N 1
ATOM 629 C CA . GLN A 1 73 ? 8.703 7.136 -15.474 1.00 94.75 73 GLN A CA 1
ATOM 630 C C . GLN A 1 73 ? 8.003 5.877 -14.960 1.00 94.75 73 GLN A C 1
ATOM 632 O O . GLN A 1 73 ? 7.198 5.969 -14.044 1.00 94.75 73 GLN A O 1
ATOM 637 N N . GLU A 1 74 ? 8.331 4.703 -15.490 1.00 94.94 74 GLU A N 1
ATOM 638 C CA . GLU A 1 74 ? 7.721 3.447 -15.060 1.00 94.94 74 GLU A CA 1
ATOM 639 C C . GLU A 1 74 ? 7.999 3.164 -13.573 1.00 94.94 74 GLU A C 1
ATOM 641 O O . GLU A 1 74 ? 7.102 2.759 -12.836 1.00 94.94 74 GLU A O 1
ATOM 646 N N . VAL A 1 75 ? 9.212 3.459 -13.097 1.00 92.19 75 VAL A N 1
ATOM 647 C CA . VAL A 1 75 ? 9.562 3.336 -11.673 1.00 92.19 75 VAL A CA 1
ATOM 648 C C . VAL A 1 75 ? 8.755 4.307 -10.804 1.00 92.19 75 VAL A C 1
ATOM 650 O O . VAL A 1 75 ? 8.288 3.915 -9.730 1.00 92.19 75 VAL A O 1
ATOM 653 N N . LYS A 1 76 ? 8.565 5.560 -11.244 1.00 91.06 76 LYS A N 1
ATOM 654 C CA . LYS A 1 76 ? 7.710 6.529 -10.531 1.00 91.06 76 LYS A CA 1
ATOM 655 C C . LYS A 1 76 ? 6.279 6.018 -10.424 1.00 91.06 76 LYS A C 1
ATOM 657 O O . LYS A 1 76 ? 5.719 6.001 -9.335 1.00 91.06 76 LYS A O 1
ATOM 662 N N . GLU A 1 77 ? 5.723 5.571 -11.542 1.00 92.19 77 GLU A N 1
ATOM 663 C CA . GLU A 1 77 ? 4.354 5.066 -11.640 1.00 92.19 77 GLU A CA 1
ATOM 664 C C . GLU A 1 77 ? 4.172 3.813 -10.775 1.00 92.19 77 GLU A C 1
ATOM 666 O O . GLU A 1 77 ? 3.201 3.719 -10.033 1.00 92.19 77 GLU A O 1
ATOM 671 N N . PHE A 1 78 ? 5.138 2.888 -10.781 1.00 93.31 78 PHE A N 1
ATOM 672 C CA . PHE A 1 78 ? 5.123 1.689 -9.937 1.00 93.31 78 PHE A CA 1
ATOM 673 C C . PHE A 1 78 ? 5.074 2.042 -8.450 1.00 93.31 78 PHE A C 1
ATOM 675 O O . PHE A 1 78 ? 4.342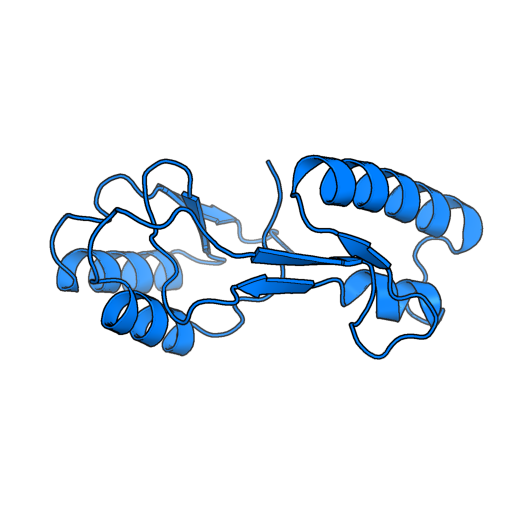 1.424 -7.676 1.00 93.31 78 PHE A O 1
ATOM 682 N N . ARG A 1 79 ? 5.838 3.057 -8.032 1.00 87.50 79 ARG A N 1
ATOM 683 C CA . ARG A 1 79 ? 5.826 3.555 -6.648 1.00 87.50 79 ARG A CA 1
ATOM 684 C C . ARG A 1 79 ? 4.491 4.193 -6.252 1.00 87.50 79 ARG A C 1
ATOM 686 O O . ARG A 1 79 ? 4.234 4.309 -5.060 1.00 87.50 79 ARG A O 1
ATOM 693 N N . MET A 1 80 ? 3.654 4.550 -7.224 1.00 88.88 80 MET A N 1
ATOM 694 C CA . MET A 1 80 ? 2.278 5.021 -7.043 1.00 88.88 80 MET A CA 1
ATOM 695 C C . MET A 1 80 ? 1.246 3.895 -7.228 1.00 88.88 80 MET A C 1
ATOM 697 O O . MET A 1 80 ? 0.104 4.160 -7.582 1.00 88.88 80 MET A O 1
ATOM 701 N N . SER A 1 81 ? 1.633 2.630 -7.031 1.00 88.81 81 SER A N 1
ATOM 702 C CA . SER A 1 81 ? 0.662 1.534 -6.927 1.00 88.81 81 SER A CA 1
ATOM 703 C C . SER A 1 81 ? -0.264 1.763 -5.729 1.00 88.81 81 SER A C 1
ATOM 705 O O . SER A 1 81 ? 0.194 2.154 -4.654 1.00 88.81 81 SER A O 1
ATOM 707 N N . GLU A 1 82 ? -1.551 1.472 -5.891 1.00 83.25 82 GLU A N 1
ATOM 708 C CA . GLU A 1 82 ? -2.604 1.853 -4.947 1.00 83.25 82 GLU A CA 1
ATOM 709 C C . GLU A 1 82 ? -3.541 0.688 -4.618 1.00 83.25 82 GLU A C 1
ATOM 711 O O . GLU A 1 82 ? -3.787 -0.204 -5.428 1.00 83.25 82 GLU A O 1
ATOM 716 N N . ILE A 1 83 ? -4.112 0.710 -3.413 1.00 83.75 83 ILE A N 1
ATOM 717 C CA . ILE A 1 83 ? -5.212 -0.175 -3.020 1.00 83.75 83 ILE A CA 1
ATOM 718 C C . ILE A 1 83 ? -6.422 0.710 -2.749 1.00 83.75 83 ILE A C 1
ATOM 720 O O . ILE A 1 83 ? -6.426 1.487 -1.795 1.00 83.75 83 ILE A O 1
ATOM 724 N N . LEU A 1 84 ? -7.453 0.591 -3.581 1.00 78.38 84 LEU A N 1
ATOM 725 C CA . LEU A 1 84 ? -8.702 1.319 -3.405 1.00 78.38 84 LEU A CA 1
ATOM 726 C C . LEU A 1 84 ? -9.675 0.487 -2.583 1.00 78.38 84 LEU A C 1
ATOM 728 O O . LEU A 1 84 ? -10.011 -0.643 -2.932 1.00 78.38 84 LEU A O 1
ATOM 732 N N . ILE A 1 85 ? -10.176 1.078 -1.507 1.00 74.38 85 ILE A N 1
ATOM 733 C CA . ILE A 1 85 ? -11.244 0.499 -0.699 1.00 74.38 85 ILE A CA 1
ATOM 734 C C . ILE A 1 85 ? -12.550 1.069 -1.252 1.00 74.38 85 ILE A C 1
ATOM 736 O O . ILE A 1 85 ? -12.840 2.251 -1.091 1.00 74.38 85 ILE A O 1
ATOM 740 N N . LEU A 1 86 ? -13.322 0.240 -1.954 1.00 67.12 86 LEU A N 1
ATOM 741 C CA . LEU A 1 86 ? -14.502 0.678 -2.710 1.00 67.12 86 LEU A CA 1
ATOM 742 C C . LEU A 1 86 ? -15.719 0.979 -1.833 1.00 67.12 86 LEU A C 1
ATOM 744 O O . LEU A 1 86 ? -16.686 1.587 -2.289 1.00 67.12 86 LEU A O 1
ATOM 748 N N . LYS A 1 87 ? -15.688 0.552 -0.571 1.00 64.19 87 LYS A N 1
ATOM 749 C CA . LYS A 1 87 ? -16.687 0.921 0.431 1.00 64.19 87 LYS A CA 1
ATOM 750 C C . LYS A 1 87 ? -16.061 1.943 1.370 1.00 64.19 87 LYS A C 1
ATOM 752 O O . LYS A 1 87 ? -14.920 1.776 1.781 1.00 64.19 87 LYS A O 1
ATOM 757 N N . ASN A 1 88 ? -16.826 2.961 1.768 1.00 55.47 88 ASN A N 1
ATOM 758 C CA . ASN A 1 88 ? -16.403 4.025 2.701 1.00 55.47 88 ASN A CA 1
ATOM 759 C C . ASN A 1 88 ? -16.104 3.526 4.136 1.00 55.47 88 ASN A C 1
ATOM 761 O O . ASN A 1 88 ? -16.187 4.289 5.096 1.00 55.47 88 ASN A O 1
ATOM 765 N N . ILE A 1 89 ? -15.842 2.233 4.300 1.00 55.12 89 ILE A N 1
ATOM 766 C CA . ILE A 1 89 ? -15.840 1.506 5.556 1.00 55.12 89 ILE A CA 1
ATOM 767 C C . ILE A 1 89 ? -14.673 0.520 5.490 1.00 55.12 89 ILE A C 1
ATOM 769 O O . ILE A 1 89 ? -14.770 -0.544 4.878 1.00 55.12 89 ILE A O 1
ATOM 773 N N . LEU A 1 90 ? -13.548 0.903 6.093 1.00 61.56 90 LEU A N 1
ATOM 774 C CA . LEU A 1 90 ? -12.474 -0.026 6.418 1.00 61.56 90 LEU A CA 1
ATOM 775 C C . LEU A 1 90 ? -12.702 -0.479 7.857 1.00 61.56 90 LEU A C 1
ATOM 777 O O . LEU A 1 90 ? -12.500 0.288 8.796 1.00 61.56 90 LEU A O 1
ATOM 781 N N . PHE A 1 91 ? -13.137 -1.721 8.018 1.00 63.25 91 PHE A N 1
ATOM 782 C CA . PHE A 1 91 ? -13.089 -2.388 9.309 1.00 63.25 91 PHE A CA 1
ATOM 783 C C . PHE A 1 91 ? -11.629 -2.668 9.660 1.00 63.25 91 PHE A C 1
ATOM 785 O O . PHE A 1 91 ? -10.888 -3.250 8.879 1.00 63.25 91 PHE A O 1
ATOM 792 N N . LEU A 1 92 ? -11.186 -2.204 10.816 1.00 65.62 92 LEU A N 1
ATOM 793 C CA . LEU A 1 92 ? -9.892 -2.591 11.354 1.00 65.62 92 LEU A CA 1
ATOM 794 C C . LEU A 1 92 ? -10.180 -3.679 12.391 1.00 65.62 92 LEU A C 1
ATOM 796 O O . LEU A 1 92 ? -10.892 -3.455 13.361 1.00 65.62 92 LEU A O 1
ATOM 800 N N . ASP A 1 93 ? -9.688 -4.882 12.157 1.00 68.31 93 ASP A N 1
ATOM 801 C CA . ASP A 1 93 ? -9.815 -6.019 13.066 1.00 68.31 93 ASP A CA 1
ATOM 802 C C . ASP A 1 93 ? -8.420 -6.609 13.342 1.00 68.31 93 ASP A C 1
ATOM 804 O O . ASP A 1 93 ? -7.396 -5.976 13.070 1.00 68.31 93 ASP A O 1
ATOM 808 N N . SER A 1 94 ? -8.357 -7.813 13.910 1.00 66.25 94 SER A N 1
ATOM 809 C CA . SER A 1 94 ? -7.089 -8.484 14.216 1.00 66.25 94 SER A CA 1
ATOM 810 C C . SER A 1 94 ? -6.224 -8.804 12.991 1.00 66.25 94 SER A C 1
ATOM 812 O O . SER A 1 94 ? -5.036 -9.082 13.166 1.00 66.25 94 SER A O 1
ATOM 814 N N . ASP A 1 95 ? -6.787 -8.778 11.780 1.00 70.12 95 ASP A N 1
ATOM 815 C CA . ASP A 1 95 ? -6.045 -9.020 10.539 1.00 70.12 95 ASP A CA 1
ATOM 816 C C . ASP A 1 95 ? -5.256 -7.774 10.099 1.00 70.12 95 ASP A C 1
ATOM 818 O O . ASP A 1 95 ? -4.371 -7.861 9.242 1.00 70.12 95 ASP A O 1
ATOM 822 N N . TRP A 1 96 ? -5.522 -6.619 10.719 1.00 74.50 96 TRP A N 1
ATOM 823 C CA . TRP A 1 96 ? -4.871 -5.352 10.415 1.00 74.50 96 TRP A CA 1
ATOM 824 C C . TRP A 1 96 ? -3.852 -4.937 11.477 1.00 74.50 96 TRP A C 1
ATOM 826 O O . TRP A 1 96 ? -4.001 -5.148 12.683 1.00 74.50 96 TRP A O 1
ATOM 836 N N . SER A 1 97 ? -2.805 -4.258 11.012 1.00 81.00 97 SER A N 1
ATOM 837 C CA . SER A 1 97 ? -1.859 -3.548 11.868 1.00 81.00 97 SER A CA 1
ATOM 838 C C . SER A 1 97 ? -1.636 -2.135 11.350 1.00 81.00 97 SER A C 1
ATOM 840 O O . SER A 1 97 ? -1.438 -1.949 10.149 1.00 81.00 97 SER A O 1
ATOM 842 N N . ILE A 1 98 ? -1.610 -1.158 12.250 1.00 81.56 98 ILE A N 1
ATOM 843 C CA . ILE A 1 98 ? -1.287 0.235 11.941 1.00 81.56 98 ILE A CA 1
ATOM 844 C C . ILE A 1 98 ? 0.204 0.441 12.188 1.00 81.56 98 ILE A C 1
ATOM 846 O O . ILE A 1 98 ? 0.700 0.136 13.268 1.00 81.56 98 ILE A O 1
ATOM 850 N N . ILE A 1 99 ? 0.930 0.966 11.203 1.00 83.56 99 ILE A N 1
ATOM 851 C CA . ILE A 1 99 ? 2.347 1.309 11.355 1.00 83.56 99 ILE A CA 1
ATOM 852 C C . ILE A 1 99 ? 2.469 2.827 11.483 1.00 83.56 99 ILE A C 1
ATOM 854 O O . ILE A 1 99 ? 1.883 3.566 10.697 1.00 83.56 99 ILE A O 1
ATOM 858 N N . VAL A 1 100 ? 3.222 3.292 12.477 1.00 81.31 100 VAL A N 1
ATOM 859 C CA . VAL A 1 100 ? 3.471 4.714 12.744 1.00 81.31 100 VAL A CA 1
ATOM 860 C C . VAL A 1 100 ? 4.971 4.994 12.819 1.00 81.31 100 VAL A C 1
ATOM 862 O O . VAL A 1 100 ? 5.756 4.112 13.156 1.00 81.31 100 VAL A O 1
ATOM 865 N N . TYR A 1 101 ? 5.378 6.229 12.528 1.00 83.44 101 TYR A N 1
ATOM 866 C CA . TYR A 1 101 ? 6.796 6.604 12.459 1.00 83.44 101 TYR A CA 1
ATOM 867 C C . TYR A 1 101 ? 7.399 7.015 13.815 1.00 83.44 101 TYR A C 1
ATOM 869 O O . TYR A 1 101 ? 8.617 7.057 13.958 1.00 83.44 101 TYR A O 1
ATOM 877 N N . SER A 1 102 ? 6.572 7.342 14.816 1.00 83.88 102 SER A N 1
ATOM 878 C CA . SER A 1 102 ? 7.033 7.856 16.111 1.00 83.88 102 SER A CA 1
ATOM 879 C C . SER A 1 102 ? 6.129 7.459 17.276 1.00 83.88 102 SER A C 1
ATOM 881 O O . SER A 1 102 ? 4.943 7.178 17.098 1.00 83.88 102 SER A O 1
ATOM 883 N N . GLU A 1 103 ? 6.685 7.523 18.488 1.00 88.81 103 GLU A N 1
ATOM 884 C CA . GLU A 1 103 ? 5.951 7.390 19.756 1.00 88.81 103 GLU A CA 1
ATOM 885 C C . GLU A 1 103 ? 4.819 8.418 19.899 1.00 88.81 103 GLU A C 1
ATOM 887 O O . GLU A 1 103 ? 3.745 8.122 20.421 1.00 88.81 103 GLU A O 1
ATOM 892 N N . GLU A 1 104 ? 5.025 9.642 19.408 1.00 88.00 104 GLU A N 1
ATOM 893 C CA . GLU A 1 104 ? 3.983 10.672 19.412 1.00 88.00 104 GLU A CA 1
ATOM 894 C C . GLU A 1 104 ? 2.784 10.246 18.555 1.00 88.00 104 GLU A C 1
ATOM 896 O O . GLU A 1 104 ? 1.633 10.343 18.982 1.00 88.00 104 GLU A O 1
ATOM 901 N N . SER A 1 105 ? 3.052 9.718 17.359 1.00 82.12 105 SER A N 1
ATOM 902 C CA . SER A 1 105 ? 2.011 9.220 16.457 1.00 82.12 105 SER A CA 1
ATOM 903 C C . SER A 1 105 ? 1.322 7.981 17.016 1.00 82.12 105 SER A C 1
ATOM 905 O O . SER A 1 105 ? 0.107 7.852 16.886 1.00 82.12 105 SER A O 1
ATOM 907 N N . PHE A 1 106 ? 2.071 7.103 17.687 1.00 88.00 106 PHE A N 1
ATOM 908 C CA . PHE A 1 106 ? 1.518 5.948 18.391 1.00 88.00 106 PHE A CA 1
ATOM 909 C C . PHE A 1 106 ? 0.465 6.372 19.414 1.00 88.00 106 PHE A C 1
ATOM 911 O O . PHE A 1 106 ? -0.649 5.852 19.390 1.00 88.00 106 PHE A O 1
ATOM 918 N N . LYS A 1 107 ? 0.790 7.345 20.277 1.00 88.25 107 LYS A N 1
ATOM 919 C CA . LYS A 1 107 ? -0.137 7.844 21.303 1.00 88.25 107 LYS A CA 1
ATOM 920 C C . LYS A 1 107 ? -1.414 8.403 20.683 1.00 88.25 107 LYS A C 1
ATOM 922 O O . LYS A 1 107 ? -2.498 7.989 21.078 1.00 88.25 107 LYS A O 1
ATOM 927 N N . LYS A 1 108 ? -1.287 9.245 19.651 1.00 87.38 108 LYS A N 1
ATOM 928 C CA . LYS A 1 108 ? -2.442 9.823 18.941 1.00 87.38 108 LYS A CA 1
ATOM 929 C C . LYS A 1 108 ? -3.346 8.750 18.333 1.00 87.38 108 LYS A C 1
ATOM 931 O O . LYS A 1 108 ? -4.562 8.825 18.470 1.00 87.38 108 LYS A O 1
ATOM 936 N N . VAL A 1 109 ? -2.767 7.745 17.670 1.00 84.31 109 VAL A N 1
ATOM 937 C CA . VAL A 1 109 ? -3.535 6.631 17.089 1.00 84.31 109 VAL A CA 1
ATOM 938 C C . VAL A 1 109 ? -4.212 5.813 18.185 1.00 84.31 109 VAL A C 1
ATOM 940 O O . VAL A 1 109 ? -5.383 5.478 18.049 1.00 84.31 109 VAL A O 1
ATOM 943 N N . LYS A 1 110 ? -3.507 5.518 19.280 1.00 85.69 110 LYS A N 1
ATOM 944 C CA . LYS A 1 110 ? -4.052 4.748 20.400 1.00 85.69 110 LYS A CA 1
ATOM 945 C C . LYS A 1 110 ? -5.252 5.447 21.045 1.00 85.69 110 LYS A C 1
ATOM 947 O O . LYS A 1 110 ? -6.306 4.831 21.156 1.00 85.69 110 LYS A O 1
ATOM 952 N N . GLU A 1 111 ? -5.119 6.725 21.393 1.00 86.50 111 GLU A N 1
ATOM 953 C CA . GLU A 1 111 ? -6.215 7.538 21.947 1.00 86.50 111 GLU A CA 1
ATOM 954 C C . GLU A 1 111 ? -7.420 7.582 20.997 1.00 86.50 111 GLU A C 1
ATOM 956 O O . GLU A 1 111 ? -8.575 7.507 21.421 1.00 86.50 111 GLU A O 1
ATOM 961 N N . LEU A 1 112 ? -7.156 7.662 19.689 1.00 83.12 112 LEU A N 1
ATOM 962 C CA . LEU A 1 112 ? -8.196 7.642 18.673 1.00 83.12 112 LEU A CA 1
ATOM 963 C C . LEU A 1 112 ? -8.935 6.297 18.646 1.00 83.12 112 LEU A C 1
ATOM 965 O O . LEU A 1 112 ? -10.161 6.298 18.656 1.00 83.12 112 LEU A O 1
ATOM 969 N N . LEU A 1 113 ? -8.228 5.161 18.653 1.00 79.88 113 LEU A N 1
ATOM 970 C CA . LEU A 1 113 ? -8.858 3.834 18.691 1.00 79.88 113 LEU A CA 1
ATOM 971 C C . LEU A 1 113 ? -9.667 3.617 19.980 1.00 79.88 113 LEU A C 1
ATOM 973 O O . LEU A 1 113 ? -10.777 3.091 19.918 1.00 79.88 113 LEU A O 1
ATOM 977 N N . GLU A 1 114 ? -9.152 4.063 21.131 1.00 81.38 114 GLU A N 1
ATOM 978 C CA . GLU A 1 114 ? -9.846 3.986 22.425 1.00 81.38 114 GLU A CA 1
ATOM 979 C C . GLU A 1 114 ? -11.158 4.795 22.423 1.00 81.38 114 GLU A C 1
ATOM 981 O O . GLU A 1 114 ? -12.171 4.340 22.959 1.00 81.38 114 GLU A O 1
ATOM 986 N N . LYS A 1 115 ? -11.181 5.956 21.751 1.00 81.12 115 LYS A N 1
ATOM 987 C CA . LYS A 1 115 ? -12.379 6.802 21.598 1.00 81.12 115 LYS A CA 1
ATOM 988 C C . LYS A 1 115 ? -13.515 6.115 20.828 1.00 81.12 115 LYS A C 1
ATOM 990 O O . LYS A 1 115 ? -14.679 6.395 21.110 1.00 81.12 115 LYS A O 1
ATOM 995 N N . TYR A 1 116 ? -13.205 5.229 19.879 1.00 72.75 116 TYR A N 1
ATOM 996 C CA . TYR A 1 116 ? -14.196 4.535 19.038 1.00 72.75 116 TYR A CA 1
ATOM 997 C C . TYR A 1 116 ? -14.604 3.145 19.567 1.00 72.75 116 TYR A C 1
ATOM 999 O O . TYR A 1 116 ? -15.057 2.317 18.788 1.00 72.75 116 TYR A O 1
ATOM 1007 N N . GLN A 1 117 ? -14.505 2.932 20.890 1.00 62.91 117 GLN A N 1
ATOM 1008 C CA . GLN A 1 117 ? -15.060 1.803 21.662 1.00 62.91 117 GLN A CA 1
ATOM 1009 C C . GLN A 1 117 ? -14.671 0.397 21.176 1.00 62.91 117 GLN A C 1
ATOM 1011 O O . GLN A 1 117 ? -15.395 -0.165 20.378 1.00 62.91 117 GLN A O 1
ATOM 1016 N N . ASN A 1 118 ? -13.620 -0.205 21.759 1.00 58.47 118 ASN A N 1
ATOM 1017 C CA . ASN A 1 118 ? -13.275 -1.649 21.843 1.00 58.47 118 ASN A CA 1
ATOM 1018 C C . ASN A 1 118 ? -13.321 -2.567 20.597 1.00 58.47 118 ASN A C 1
ATOM 1020 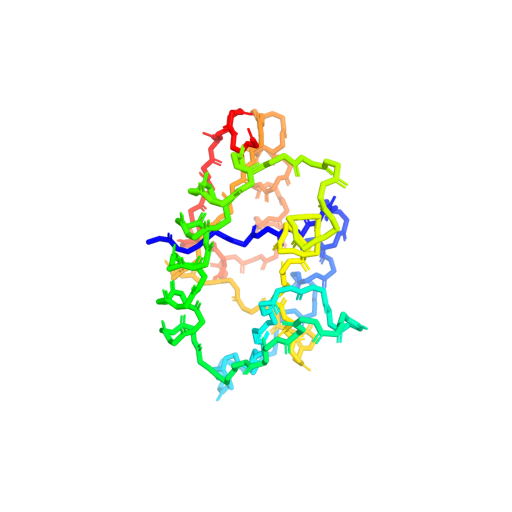O O . ASN A 1 118 ? -12.648 -3.597 20.611 1.00 58.47 118 ASN A O 1
ATOM 1024 N N . ASP A 1 119 ? -14.015 -2.227 19.517 1.00 62.22 119 ASP A N 1
ATOM 1025 C CA . ASP A 1 119 ? -14.096 -2.989 18.271 1.00 62.22 119 ASP A CA 1
ATOM 1026 C C . ASP A 1 119 ? -12.712 -3.124 17.620 1.00 62.22 119 ASP A C 1
ATOM 1028 O O . ASP A 1 119 ? -12.411 -4.117 16.959 1.00 62.22 119 ASP A O 1
ATOM 1032 N N . TYR A 1 120 ? -11.834 -2.160 17.908 1.00 67.12 120 TYR A N 1
ATOM 1033 C CA . TYR A 1 120 ? -10.465 -2.068 17.411 1.00 67.12 120 TYR A CA 1
ATOM 1034 C C . TYR A 1 120 ? -9.399 -2.520 18.421 1.00 67.12 120 TYR A C 1
ATOM 1036 O O . TYR A 1 120 ? -8.209 -2.389 18.144 1.00 67.12 120 TYR A O 1
ATOM 1044 N N . ALA A 1 121 ? -9.782 -3.059 19.588 1.00 65.38 121 ALA A N 1
ATOM 1045 C CA . ALA A 1 121 ? -8.841 -3.399 20.667 1.00 65.38 121 ALA A CA 1
ATOM 1046 C C . ALA A 1 121 ? -7.772 -4.433 20.260 1.00 65.38 121 ALA A C 1
ATOM 1048 O O . ALA A 1 121 ? -6.706 -4.505 20.868 1.00 65.38 121 ALA A O 1
ATOM 1049 N N . ASN A 1 122 ? -8.047 -5.220 19.215 1.00 73.06 122 ASN A N 1
ATOM 1050 C CA . ASN A 1 122 ? -7.144 -6.253 18.709 1.00 73.06 122 ASN A CA 1
ATOM 1051 C C . ASN A 1 122 ? -6.224 -5.771 17.574 1.00 73.06 122 ASN A C 1
ATOM 1053 O O . ASN A 1 122 ? -5.365 -6.533 17.127 1.00 73.06 122 ASN A O 1
ATOM 1057 N N . VAL A 1 123 ? -6.386 -4.529 17.104 1.00 78.25 123 VAL A N 1
ATOM 1058 C CA . VAL A 1 123 ? -5.545 -3.949 16.051 1.00 78.25 123 VAL A CA 1
ATOM 1059 C C . VAL A 1 123 ? -4.172 -3.636 16.638 1.00 78.25 123 VAL A C 1
ATOM 1061 O O . VAL A 1 123 ? -4.036 -2.873 17.596 1.00 78.25 123 VAL A O 1
ATOM 1064 N N . LYS A 1 124 ? -3.119 -4.208 16.053 1.00 83.19 124 LYS A N 1
ATOM 1065 C CA . LYS A 1 124 ? -1.745 -3.951 16.508 1.00 83.19 124 LYS A CA 1
ATOM 1066 C C . LYS A 1 124 ? -1.250 -2.617 15.960 1.00 83.19 124 LYS A C 1
ATOM 1068 O O . LYS A 1 124 ? -1.293 -2.406 14.752 1.00 83.19 124 LYS A O 1
ATOM 1073 N N . ILE A 1 125 ? -0.704 -1.755 16.816 1.00 84.31 125 ILE A N 1
ATOM 1074 C CA . ILE A 1 125 ? 0.024 -0.552 16.391 1.00 84.31 125 ILE A CA 1
ATOM 1075 C C . ILE A 1 125 ? 1.528 -0.832 16.511 1.00 84.31 125 ILE A C 1
ATOM 1077 O O . ILE A 1 125 ? 1.996 -1.258 17.565 1.00 84.31 125 ILE A O 1
ATOM 1081 N N . LEU A 1 126 ? 2.285 -0.615 15.438 1.00 85.81 126 LEU A N 1
ATOM 1082 C CA . LEU A 1 126 ? 3.724 -0.868 15.359 1.00 85.81 126 LEU A CA 1
ATOM 1083 C C . LEU A 1 126 ? 4.466 0.437 15.072 1.00 85.81 126 LEU A C 1
ATOM 1085 O O . LEU A 1 126 ? 4.133 1.139 14.121 1.00 85.81 126 LEU A O 1
ATOM 1089 N N . ILE A 1 127 ? 5.505 0.737 15.846 1.00 84.62 127 ILE A N 1
ATOM 1090 C CA . ILE A 1 127 ? 6.378 1.884 15.578 1.00 84.62 127 ILE A CA 1
ATOM 1091 C C . ILE A 1 127 ? 7.518 1.416 14.680 1.00 84.62 127 ILE A C 1
ATOM 1093 O O . ILE A 1 127 ? 8.257 0.497 15.033 1.00 84.62 127 ILE A O 1
ATOM 1097 N N . LYS A 1 128 ? 7.646 2.029 13.506 1.00 84.88 128 LYS A N 1
ATOM 1098 C CA . LYS A 1 128 ? 8.727 1.775 12.554 1.00 84.88 128 LYS A CA 1
ATOM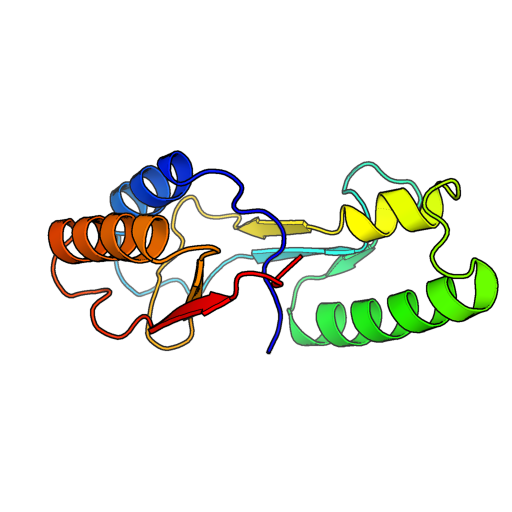 1099 C C . LYS A 1 128 ? 9.197 3.111 11.967 1.00 84.88 128 LYS A C 1
ATOM 1101 O O . LYS A 1 128 ? 8.595 3.583 11.004 1.00 84.88 128 LYS A O 1
ATOM 1106 N N . PRO A 1 129 ? 10.239 3.725 12.554 1.00 74.94 129 PRO A N 1
ATOM 1107 C CA . PRO A 1 129 ? 10.764 5.012 12.096 1.00 74.94 129 PRO A CA 1
ATOM 1108 C C . PRO A 1 129 ? 11.243 4.962 10.641 1.00 74.94 129 PRO A C 1
ATOM 1110 O O . PRO A 1 129 ? 10.947 5.863 9.866 1.00 74.94 129 PRO A O 1
ATOM 1113 N N . ASP A 1 130 ? 11.871 3.848 10.259 1.00 76.69 130 ASP A N 1
ATOM 1114 C CA . ASP A 1 130 ? 12.457 3.627 8.931 1.00 76.69 130 ASP A CA 1
ATOM 1115 C C . ASP A 1 130 ? 11.512 2.857 7.996 1.00 76.69 130 ASP A C 1
ATOM 1117 O O . ASP A 1 130 ? 11.933 2.056 7.165 1.00 76.69 130 ASP A O 1
ATOM 1121 N N . PHE A 1 131 ? 10.198 3.018 8.171 1.00 65.19 131 PHE A N 1
ATOM 1122 C CA . PHE A 1 131 ? 9.208 2.343 7.326 1.00 65.19 131 PHE A CA 1
ATOM 1123 C C . PHE A 1 131 ? 9.060 2.963 5.921 1.00 65.19 131 PHE A C 1
ATOM 1125 O O . PHE A 1 131 ? 8.139 2.611 5.185 1.00 65.19 131 PHE A O 1
ATOM 1132 N N . PHE A 1 132 ? 9.973 3.857 5.541 1.00 46.34 132 PHE A N 1
ATOM 1133 C CA . PHE A 1 132 ? 10.011 4.553 4.259 1.00 46.34 132 PHE A CA 1
ATOM 1134 C C . PHE A 1 132 ? 11.310 4.264 3.510 1.00 46.34 132 PHE A C 1
ATOM 1136 O O . PHE A 1 132 ? 12.377 4.266 4.162 1.00 46.34 132 PHE A O 1
#

Sequence (132 aa):
MIFLHHITHINNLENILKNGLKSRLEKYSMKYFLYHPISSYCMEFDNLEDFSAKFKSEKERLKREYDFDYNNQEVKEFRMSEILILKNILFLDSDWSIIVYSEESFKKVKELLEKYQNDYANVKILIKPDFF

Secondary structure (DSSP, 8-state):
---------HHHHHHHHHH--S-TTS---EEEEES-TTSTT-EEESSHHHHHHHHHHHHHHHHHHHTT-TTSHHHHHHHT-EEEESSS-----TT-EEEESSHHHHHHHHHHHHHT-STTTTPEEEE-TT--

Organism: Fusobacterium nucleatum subsp. polymorphum (NCBI:txid76857)

Foldseek 3Di:
DDDADDPPDPVVVLQQLVQQPDDPDDDWQKKWWQFAPVDPPTDIDRDDVVNVVVLVVVVVVCCVPPVLDCVDPSSVRRSNTHMDGPDSHDQAALVAEAEDQDPVVVVSVVVSVVVSPDSNVNHHYHHDNPPD

Radius of gyration: 16.5 Å; chains: 1; bounding box: 41×26×42 Å